Protein AF-A0A527ZJ53-F1 (afdb_monomer)

Mean predicted aligned error: 11.07 Å

Secondary structure (DSSP, 8-state):
-------STTTHHHHHTTS-----PPPPEEEEEEEEEEE-S-EEEEEES--HHHHHHHHHH-TT--EEEEETTTTEEEEES----EEEEEEEEEEEEEE------

Foldseek 3Di:
DDDDDPPPPVPVVVVVVVPPPPDDDDFAKAKDKDAQKDFDDQFPDKDFPADPVRLRVVLNVDPQFFKWKAQRVRRMIGTGSDGDDIGGHHRIMIMGMDTDPDDDD

Structure (mmCIF, N/CA/C/O backbone):
data_AF-A0A527ZJ53-F1
#
_entry.id   AF-A0A527ZJ53-F1
#
loop_
_atom_site.group_PDB
_atom_site.id
_atom_site.type_symbol
_atom_site.label_atom_id
_atom_site.label_alt_id
_atom_site.label_comp_id
_atom_site.label_asym_id
_atom_site.label_entity_id
_atom_site.label_seq_id
_atom_site.pdbx_PDB_ins_code
_atom_site.Cartn_x
_atom_site.Cartn_y
_atom_site.Cartn_z
_atom_site.occupancy
_atom_site.B_iso_or_equiv
_atom_site.auth_seq_id
_atom_site.auth_comp_id
_atom_site.auth_asym_id
_atom_site.auth_atom_id
_atom_site.pdbx_PDB_model_num
ATOM 1 N N . MET A 1 1 ? -59.119 -19.486 50.208 1.00 40.97 1 MET A N 1
ATOM 2 C CA . MET A 1 1 ? -57.864 -20.009 49.627 1.00 40.97 1 MET A CA 1
ATOM 3 C C . MET A 1 1 ? -57.164 -18.863 48.921 1.00 40.97 1 MET A C 1
ATOM 5 O O . MET A 1 1 ? -57.700 -18.326 47.964 1.00 40.97 1 MET A O 1
ATOM 9 N N . ALA A 1 2 ? -56.042 -18.409 49.476 1.00 44.25 2 ALA A N 1
ATOM 10 C CA . ALA A 1 2 ? -55.246 -17.323 48.926 1.00 44.25 2 ALA A CA 1
ATOM 11 C C . ALA A 1 2 ? -54.209 -17.909 47.962 1.00 44.25 2 ALA A C 1
ATOM 13 O O . ALA A 1 2 ? -53.342 -18.660 48.395 1.00 44.25 2 ALA A O 1
ATOM 14 N N . MET A 1 3 ? -54.271 -17.555 46.679 1.00 47.22 3 MET A N 1
ATOM 15 C CA . MET A 1 3 ? -53.121 -17.674 45.784 1.00 47.22 3 MET A CA 1
ATOM 16 C C . MET A 1 3 ? -52.613 -16.266 45.507 1.00 47.22 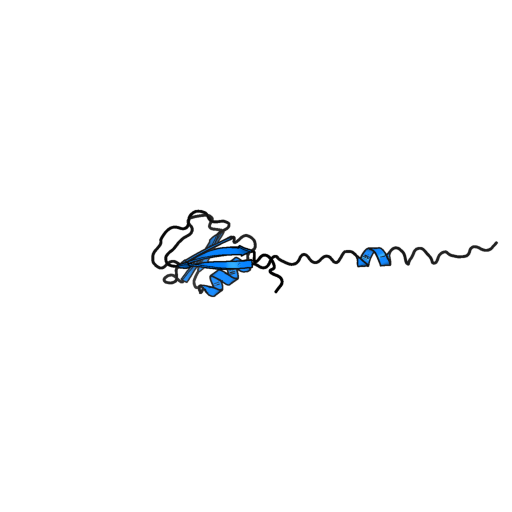3 MET A C 1
ATOM 18 O O . MET A 1 3 ? -53.141 -15.522 44.685 1.00 47.22 3 MET A O 1
ATOM 22 N N . ARG A 1 4 ? -51.608 -15.882 46.296 1.00 49.97 4 ARG A N 1
ATOM 23 C CA . ARG A 1 4 ? -50.733 -14.751 46.007 1.00 49.97 4 ARG A CA 1
ATOM 24 C C . ARG A 1 4 ? -49.739 -15.164 44.920 1.00 49.97 4 ARG A C 1
ATOM 26 O O . ARG A 1 4 ? -49.283 -16.300 44.897 1.00 49.97 4 ARG A O 1
ATOM 33 N N . ALA A 1 5 ? -49.344 -14.165 44.136 1.00 50.09 5 ALA A N 1
ATOM 34 C CA . ALA A 1 5 ? -48.090 -14.091 43.389 1.00 50.09 5 ALA A CA 1
ATOM 35 C C . ALA A 1 5 ? -47.960 -14.950 42.116 1.00 50.09 5 ALA A C 1
ATOM 37 O O . ALA A 1 5 ? -47.115 -15.827 42.021 1.00 50.09 5 ALA A O 1
ATOM 38 N N . ALA A 1 6 ? -48.683 -14.556 41.066 1.00 47.59 6 ALA A N 1
ATOM 39 C CA . ALA A 1 6 ? -48.233 -14.736 39.681 1.00 47.59 6 ALA A CA 1
ATOM 40 C C . ALA A 1 6 ? -47.822 -13.372 39.087 1.00 47.59 6 ALA A C 1
ATOM 42 O O . ALA A 1 6 ? -48.358 -12.913 38.085 1.00 47.59 6 ALA A O 1
ATOM 43 N N . ARG A 1 7 ? -46.915 -12.661 39.772 1.00 51.06 7 ARG A N 1
ATOM 44 C CA . ARG A 1 7 ? -46.283 -11.410 39.287 1.00 51.06 7 ARG A CA 1
ATOM 45 C C . ARG A 1 7 ? -44.752 -11.501 39.252 1.00 51.06 7 ARG A C 1
ATOM 47 O O . ARG A 1 7 ? -44.072 -10.492 39.133 1.00 51.06 7 ARG A O 1
ATOM 54 N N . SER A 1 8 ? -44.208 -12.705 39.383 1.00 48.34 8 SER A N 1
ATOM 55 C CA . SER A 1 8 ? -42.773 -12.953 39.563 1.00 48.34 8 SER A CA 1
ATOM 56 C C . SER A 1 8 ? -42.071 -13.479 38.306 1.00 48.34 8 SER A C 1
ATOM 58 O O . SER A 1 8 ? -40.846 -13.509 38.281 1.00 48.34 8 SER A O 1
ATOM 60 N N . LEU A 1 9 ? -42.801 -13.846 37.244 1.00 49.88 9 LEU A N 1
ATOM 61 C CA . LEU A 1 9 ? -42.189 -14.417 36.034 1.00 49.88 9 LEU A CA 1
ATOM 62 C C . LEU A 1 9 ? -41.682 -13.364 35.028 1.00 49.88 9 LEU A C 1
ATOM 64 O O . LEU A 1 9 ? -40.888 -13.686 34.153 1.00 49.88 9 LEU A O 1
ATOM 68 N N . SER A 1 10 ? -42.095 -12.099 35.159 1.00 55.78 10 SER A N 1
ATOM 69 C CA . SER A 1 10 ? -41.754 -11.034 34.198 1.00 55.78 10 SER A CA 1
ATOM 70 C C . SER A 1 10 ? -40.421 -10.326 34.475 1.00 55.78 10 SER A C 1
ATOM 72 O O . SER A 1 10 ? -39.912 -9.641 33.597 1.00 55.78 10 SER A O 1
ATOM 74 N N . ILE A 1 11 ? -39.836 -10.484 35.668 1.00 53.41 11 ILE A N 1
ATOM 75 C CA . ILE A 1 11 ? -38.611 -9.757 36.060 1.00 53.41 11 ILE A CA 1
ATOM 76 C C . ILE A 1 11 ? -37.342 -10.546 35.687 1.00 53.41 11 ILE A C 1
ATOM 78 O O . ILE A 1 11 ? -36.326 -9.951 35.341 1.00 53.41 11 ILE A O 1
ATOM 82 N N . LEU A 1 12 ? -37.402 -11.884 35.671 1.00 53.22 12 LEU A N 1
ATOM 83 C CA . LEU A 1 12 ? -36.234 -12.728 35.378 1.00 53.22 12 LEU A CA 1
ATOM 84 C C . LEU A 1 12 ? -35.815 -12.695 33.894 1.00 53.22 12 LEU A C 1
ATOM 86 O O . LEU A 1 12 ? -34.649 -12.903 33.578 1.00 53.22 12 LEU A O 1
ATOM 90 N N . PHE A 1 13 ? -36.751 -12.403 32.985 1.00 52.00 13 PHE A N 1
ATOM 91 C CA . PHE A 1 13 ? -36.490 -12.367 31.541 1.00 52.00 13 PHE A CA 1
ATOM 92 C C . PHE A 1 13 ? -35.861 -11.039 31.076 1.00 52.00 13 PHE A C 1
ATOM 94 O O . PHE A 1 13 ? -35.141 -11.006 30.083 1.00 52.00 13 PHE A O 1
ATOM 101 N N . LEU A 1 14 ? -36.076 -9.948 31.822 1.00 53.38 14 LEU A N 1
ATOM 102 C CA . LEU A 1 14 ? -35.504 -8.627 31.524 1.00 53.38 14 LEU A CA 1
ATOM 103 C C . LEU A 1 14 ? -34.038 -8.496 31.971 1.00 53.38 14 LEU A C 1
ATOM 105 O O . LEU A 1 14 ? -33.303 -7.684 31.418 1.00 53.38 14 LEU A O 1
ATOM 109 N N . LEU A 1 15 ? -33.591 -9.320 32.922 1.00 54.06 15 LEU A N 1
ATOM 110 C CA . LEU A 1 15 ? -32.195 -9.346 33.379 1.00 54.06 15 LEU A CA 1
ATOM 111 C C . LEU A 1 15 ? -31.268 -10.145 32.448 1.00 54.06 15 LEU A C 1
ATOM 113 O O . LEU A 1 15 ? -30.066 -9.905 32.441 1.00 54.06 15 LEU A O 1
ATOM 117 N N . PHE A 1 16 ? -31.808 -11.049 31.624 1.00 51.88 16 PHE A N 1
ATOM 118 C CA . PHE A 1 16 ? -31.013 -11.812 30.652 1.00 51.88 16 PHE A CA 1
ATOM 119 C C . PHE A 1 16 ? -30.656 -11.010 29.392 1.00 51.88 16 PHE A C 1
ATOM 121 O O . PHE A 1 16 ? -29.619 -11.257 28.784 1.00 51.88 16 PHE A O 1
ATOM 128 N N . PHE A 1 17 ? -31.468 -10.018 29.016 1.00 50.72 17 PHE A N 1
ATOM 129 C CA . PHE A 1 17 ? -31.221 -9.189 27.829 1.00 50.72 17 PHE A CA 1
ATOM 130 C C . PHE A 1 17 ? -30.174 -8.084 28.042 1.00 50.72 17 PHE A C 1
ATOM 132 O O . PHE A 1 17 ? -29.717 -7.479 27.076 1.00 50.72 17 PHE A O 1
ATOM 139 N N . ALA A 1 18 ? -29.765 -7.826 29.288 1.00 53.47 18 ALA A N 1
ATOM 140 C CA . ALA A 1 18 ? -28.786 -6.790 29.614 1.00 53.47 18 ALA A CA 1
ATOM 141 C C . ALA A 1 18 ? -27.318 -7.249 29.485 1.00 53.47 18 ALA A C 1
ATOM 143 O O . ALA A 1 18 ? -26.421 -6.418 29.605 1.00 53.47 18 ALA A O 1
ATOM 144 N N . TRP A 1 19 ? -27.047 -8.540 29.238 1.00 54.78 19 TRP A N 1
ATOM 145 C CA . TRP A 1 19 ? -25.673 -9.071 29.234 1.00 54.78 19 TRP A CA 1
ATOM 146 C C . TRP A 1 19 ? -25.085 -9.351 27.837 1.00 54.78 19 TRP A C 1
ATOM 148 O O . TRP A 1 19 ? -23.898 -9.624 27.705 1.00 54.78 19 TRP A O 1
ATOM 158 N N . SER A 1 20 ? -25.856 -9.247 26.754 1.00 55.81 20 SER A N 1
ATOM 159 C CA . SER A 1 20 ? -25.348 -9.603 25.414 1.00 55.81 20 SER A CA 1
ATOM 160 C C . SER A 1 20 ? -24.537 -8.499 24.716 1.00 55.81 20 SER A C 1
ATOM 162 O O . SER A 1 20 ? -24.110 -8.677 23.579 1.00 55.81 20 SER A O 1
ATOM 164 N N . GLY A 1 21 ? -24.307 -7.357 25.366 1.00 59.81 21 GLY A N 1
ATOM 165 C CA . GLY A 1 21 ? -23.623 -6.200 24.783 1.00 59.81 21 GLY A CA 1
ATOM 166 C C . GLY A 1 21 ? -22.095 -6.244 24.867 1.00 59.81 21 GLY A C 1
ATOM 167 O O . GLY A 1 21 ? -21.504 -5.271 25.321 1.00 59.81 21 GLY A O 1
ATOM 168 N N . VAL A 1 22 ? -21.436 -7.330 24.450 1.00 58.81 22 VAL A N 1
ATOM 169 C CA . VAL A 1 22 ? -19.979 -7.300 24.210 1.00 58.81 22 VAL A CA 1
ATOM 170 C C . VAL A 1 22 ? -19.753 -6.897 22.755 1.00 58.81 22 VAL A C 1
ATOM 172 O O . VAL A 1 22 ? -19.727 -7.734 21.854 1.00 58.81 22 VAL A O 1
ATOM 175 N N . GLY A 1 23 ? -19.624 -5.593 22.510 1.00 60.78 23 GLY A N 1
ATOM 176 C CA . GLY A 1 23 ? -19.080 -5.098 21.249 1.00 60.78 23 GLY A CA 1
ATOM 177 C C . GLY A 1 23 ? -17.608 -5.497 21.157 1.00 60.78 23 GLY A C 1
ATOM 178 O O . GLY A 1 23 ? -16.804 -5.060 21.975 1.00 60.78 23 GLY A O 1
ATOM 179 N N . GLN A 1 24 ? -17.253 -6.345 20.190 1.00 57.34 24 GLN A N 1
ATOM 180 C CA . GLN A 1 24 ? -15.852 -6.625 19.874 1.00 57.34 24 GLN A CA 1
ATOM 181 C C . GLN A 1 24 ? -15.219 -5.333 19.351 1.00 57.34 24 GLN A C 1
ATOM 183 O O . GLN A 1 24 ? -15.588 -4.846 18.282 1.00 57.34 24 GLN A O 1
ATOM 188 N N . ALA A 1 25 ? -14.300 -4.753 20.124 1.00 63.19 25 ALA A N 1
ATOM 189 C CA . ALA A 1 25 ? -13.472 -3.658 19.649 1.00 63.19 25 ALA A CA 1
ATOM 190 C C . ALA A 1 25 ? -12.644 -4.174 18.465 1.00 63.19 25 ALA A C 1
ATOM 192 O O . ALA A 1 25 ? -11.927 -5.166 18.596 1.00 63.19 25 ALA A O 1
ATOM 193 N N . ALA A 1 26 ? -12.780 -3.536 17.301 1.00 65.69 26 ALA A N 1
ATOM 194 C CA . ALA A 1 26 ? -11.912 -3.825 16.170 1.00 65.69 26 ALA A CA 1
ATOM 195 C C . ALA A 1 26 ? -10.467 -3.534 16.594 1.00 65.69 26 ALA A C 1
ATOM 197 O O . ALA A 1 2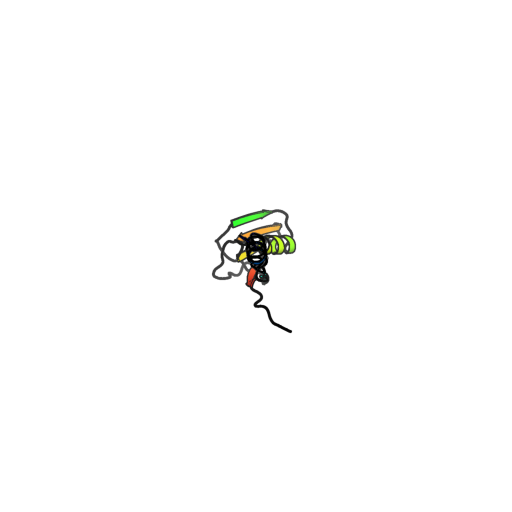6 ? -10.173 -2.436 17.069 1.00 65.69 26 ALA A O 1
ATOM 198 N N . GLU A 1 27 ? -9.589 -4.526 16.455 1.00 70.81 27 GLU A N 1
ATOM 199 C CA . GLU A 1 27 ? -8.161 -4.383 16.727 1.00 70.81 27 GLU A CA 1
ATOM 200 C C . GLU A 1 27 ? -7.628 -3.180 15.935 1.00 70.81 27 GLU A C 1
ATOM 202 O O . GLU A 1 27 ? -7.876 -3.057 14.730 1.00 70.81 27 GLU A O 1
ATOM 207 N N . ALA A 1 28 ? -6.961 -2.244 16.613 1.00 86.75 28 ALA A N 1
ATOM 208 C CA . ALA A 1 28 ? -6.458 -1.047 15.958 1.00 86.75 28 ALA A CA 1
ATOM 209 C C . ALA A 1 28 ? -5.388 -1.465 14.940 1.00 86.75 28 ALA A C 1
ATOM 211 O O . ALA A 1 28 ? -4.397 -2.090 15.291 1.00 86.75 28 ALA A O 1
ATOM 212 N N . ARG A 1 29 ? -5.584 -1.156 13.657 1.00 92.69 29 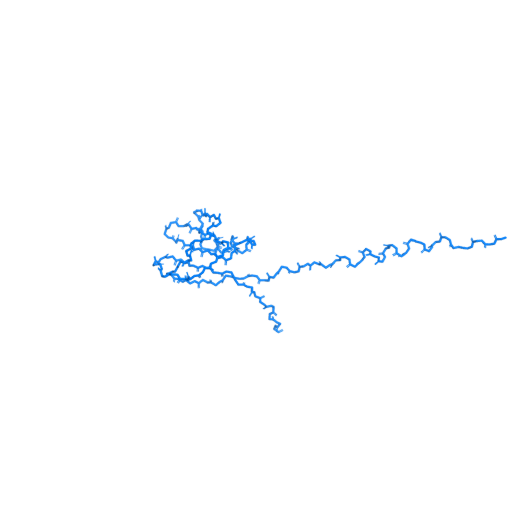ARG A N 1
ATOM 213 C CA . ARG A 1 29 ? -4.664 -1.529 12.569 1.00 92.69 29 ARG A CA 1
ATOM 214 C C . ARG A 1 29 ? -3.942 -0.292 12.056 1.00 92.69 29 ARG A C 1
ATOM 216 O O . ARG A 1 29 ? -4.555 0.762 11.900 1.00 92.69 29 ARG A O 1
ATOM 223 N N . ARG A 1 30 ? -2.655 -0.420 11.722 1.00 95.94 30 ARG A N 1
ATOM 224 C CA . ARG A 1 30 ? -1.878 0.645 11.064 1.00 95.94 30 ARG A CA 1
ATOM 225 C C . ARG A 1 30 ? -1.008 0.115 9.933 1.00 95.94 30 ARG A C 1
ATOM 227 O O . ARG A 1 30 ? -0.639 -1.055 9.909 1.00 95.94 30 ARG A O 1
ATOM 234 N N . VAL A 1 31 ? -0.638 1.003 9.011 1.00 98.00 31 VAL A N 1
ATOM 235 C CA . VAL A 1 31 ? 0.279 0.691 7.907 1.00 98.00 31 VAL A CA 1
ATOM 236 C C . VAL A 1 31 ? 1.710 1.078 8.274 1.00 98.00 31 VAL A C 1
ATOM 238 O O . VAL A 1 31 ? 1.956 2.183 8.754 1.00 98.00 31 VAL A O 1
ATOM 241 N N . VAL A 1 32 ? 2.660 0.196 7.969 1.00 97.94 32 VAL A N 1
ATOM 242 C CA . VAL A 1 32 ? 4.094 0.508 7.908 1.00 97.94 32 VAL A CA 1
ATOM 243 C C . VAL A 1 32 ? 4.535 0.447 6.454 1.00 97.94 32 VAL A C 1
ATOM 245 O O . VAL A 1 32 ? 4.367 -0.589 5.811 1.00 97.94 32 VAL A O 1
ATOM 248 N N . THR A 1 33 ? 5.085 1.546 5.936 1.00 98.38 33 THR A N 1
ATOM 249 C CA . THR A 1 33 ? 5.553 1.633 4.548 1.00 98.38 33 THR A CA 1
ATOM 250 C C . THR A 1 33 ? 7.052 1.391 4.418 1.00 98.38 33 THR A C 1
ATOM 252 O O . THR A 1 33 ? 7.827 1.623 5.343 1.00 98.38 33 THR A O 1
ATOM 255 N N . SER A 1 34 ? 7.469 0.929 3.245 1.00 98.50 34 SER A N 1
ATOM 256 C CA . SER A 1 34 ? 8.866 0.804 2.842 1.00 98.50 34 SER A CA 1
ATOM 257 C C . SER A 1 34 ? 9.012 1.307 1.412 1.00 98.50 34 SER A C 1
ATOM 259 O O . SER A 1 34 ? 8.359 0.806 0.493 1.00 98.50 34 SER A O 1
ATOM 261 N N . ASP A 1 35 ? 9.858 2.316 1.237 1.00 98.44 35 ASP A N 1
ATOM 262 C CA . ASP A 1 35 ? 10.093 2.926 -0.066 1.00 98.44 35 ASP A CA 1
ATOM 263 C C . ASP A 1 35 ? 10.961 2.035 -0.953 1.00 98.44 35 ASP A C 1
ATOM 265 O O . ASP A 1 35 ? 11.739 1.201 -0.483 1.00 98.44 35 ASP A O 1
ATOM 269 N N . ASN A 1 36 ? 10.846 2.250 -2.262 1.00 98.44 36 ASN A N 1
ATOM 270 C CA . ASN A 1 36 ? 11.584 1.528 -3.294 1.00 98.44 36 ASN A CA 1
ATOM 271 C C . ASN A 1 36 ? 11.488 0.008 -3.138 1.00 98.44 36 ASN A C 1
ATOM 273 O O . ASN A 1 36 ? 12.476 -0.704 -3.331 1.00 98.44 36 ASN A O 1
ATOM 277 N N . SER A 1 37 ? 10.307 -0.474 -2.762 1.00 98.38 37 SER A N 1
ATOM 278 C CA . SER A 1 37 ? 10.080 -1.870 -2.418 1.00 98.38 37 SER A CA 1
ATOM 279 C C . SER A 1 37 ? 8.711 -2.357 -2.886 1.00 98.38 37 SER A C 1
ATOM 281 O O . SER A 1 37 ? 7.780 -1.568 -3.043 1.00 98.38 37 SER A O 1
ATOM 283 N N . ASP A 1 38 ? 8.604 -3.668 -3.083 1.00 98.12 38 ASP A N 1
ATOM 284 C CA . ASP A 1 38 ? 7.412 -4.389 -3.525 1.00 98.12 38 ASP A CA 1
ATOM 285 C C . ASP A 1 38 ? 7.225 -5.672 -2.703 1.00 98.12 38 ASP A C 1
ATOM 287 O O . ASP A 1 38 ? 8.195 -6.348 -2.341 1.00 98.12 38 ASP A O 1
ATOM 291 N N . TYR A 1 39 ? 5.971 -6.019 -2.426 1.00 98.19 39 TYR A N 1
ATOM 292 C CA . TYR A 1 39 ? 5.600 -7.353 -1.968 1.00 98.19 39 TYR A CA 1
ATOM 293 C C . TYR A 1 39 ? 5.073 -8.132 -3.168 1.00 98.19 39 TYR A C 1
ATOM 295 O O . TYR A 1 39 ? 4.046 -7.775 -3.715 1.00 98.19 39 TYR A O 1
ATOM 303 N N . PHE A 1 40 ? 5.729 -9.210 -3.588 1.00 95.06 40 PHE A N 1
ATOM 304 C CA . PHE A 1 40 ? 5.285 -9.928 -4.786 1.00 95.06 40 PHE A CA 1
ATOM 305 C C . PHE A 1 40 ? 4.138 -10.913 -4.491 1.00 95.06 40 PHE A C 1
ATOM 307 O O . PHE A 1 40 ? 4.226 -11.695 -3.541 1.00 95.06 40 PHE A O 1
ATOM 314 N N . GLY A 1 41 ? 3.119 -10.939 -5.358 1.00 96.62 41 GLY A N 1
ATOM 315 C CA . GLY A 1 41 ? 1.993 -11.878 -5.305 1.00 96.62 41 GLY A CA 1
ATOM 316 C C . GLY A 1 41 ? 0.904 -11.510 -4.292 1.00 96.62 41 GLY A C 1
ATOM 317 O O . GLY A 1 41 ? 0.852 -10.386 -3.795 1.00 96.62 41 GLY A O 1
ATOM 318 N N . PHE A 1 42 ? 0.032 -12.483 -3.997 1.00 98.12 42 PHE A N 1
ATOM 319 C CA . PHE A 1 42 ? -1.107 -12.358 -3.072 1.00 98.12 42 PHE A CA 1
ATOM 320 C C . PHE A 1 42 ? -2.106 -11.249 -3.430 1.00 98.12 42 PHE A C 1
ATOM 322 O O . PHE A 1 42 ? -2.814 -10.758 -2.557 1.00 98.12 42 PHE A O 1
ATOM 329 N N . ASP A 1 43 ? -2.170 -10.836 -4.696 1.00 97.62 43 ASP A N 1
ATOM 330 C CA . ASP A 1 43 ? -3.040 -9.747 -5.135 1.00 97.62 43 ASP A CA 1
ATOM 331 C C . ASP A 1 43 ? -4.524 -10.085 -4.939 1.00 97.62 43 ASP A C 1
ATOM 333 O O . ASP A 1 43 ? -5.040 -11.054 -5.493 1.00 97.62 43 ASP A O 1
ATOM 337 N N . LEU A 1 44 ? -5.218 -9.246 -4.171 1.00 98.06 44 LEU A N 1
ATOM 338 C CA . LEU A 1 44 ? -6.676 -9.253 -4.045 1.00 98.06 44 LEU A CA 1
ATOM 339 C C . LEU A 1 44 ? -7.316 -8.576 -5.255 1.00 98.06 44 LEU A C 1
ATOM 341 O O . LEU A 1 44 ? -8.244 -9.100 -5.865 1.00 98.06 44 LEU A O 1
ATOM 345 N N . ARG A 1 45 ? -6.840 -7.364 -5.552 1.00 98.31 45 ARG A N 1
ATOM 346 C CA . ARG A 1 45 ? -7.27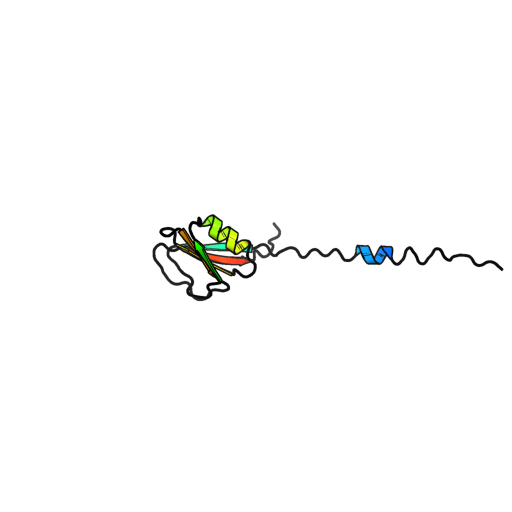9 -6.513 -6.661 1.00 98.31 45 ARG A CA 1
ATOM 347 C C . ARG A 1 45 ? -6.299 -5.361 -6.860 1.00 98.31 45 ARG A C 1
ATOM 349 O O . ARG A 1 45 ? -5.432 -5.104 -6.022 1.00 98.31 45 ARG A O 1
ATOM 356 N N . SER A 1 46 ? -6.463 -4.651 -7.970 1.00 98.38 46 SER A N 1
ATOM 357 C CA . SER A 1 46 ? -5.695 -3.449 -8.281 1.00 98.38 46 SER A CA 1
AT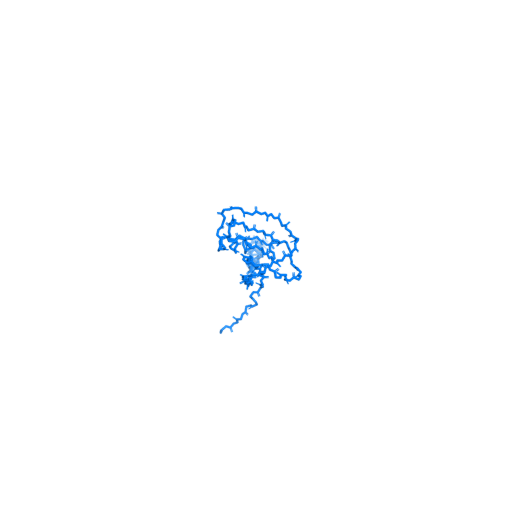OM 358 C C . SER A 1 46 ? -6.618 -2.253 -8.452 1.00 98.38 46 SER A C 1
ATOM 360 O O . SER A 1 46 ? -7.438 -2.232 -9.369 1.00 98.38 46 SER A O 1
ATOM 362 N N . ASP A 1 47 ? -6.435 -1.245 -7.610 1.00 98.44 47 ASP A N 1
ATOM 363 C CA . ASP A 1 47 ? -7.171 0.011 -7.693 1.00 98.44 47 ASP A CA 1
ATOM 364 C C . ASP A 1 47 ? -6.329 1.034 -8.462 1.00 98.44 47 ASP A C 1
ATOM 366 O O . ASP A 1 47 ? -5.135 1.204 -8.208 1.00 98.44 47 ASP A O 1
ATOM 370 N N . GLN A 1 48 ? -6.937 1.708 -9.435 1.00 98.56 48 GLN A N 1
ATOM 371 C CA . GLN A 1 48 ? -6.248 2.642 -10.328 1.00 98.56 48 GLN A CA 1
ATOM 372 C C . GLN A 1 48 ? -6.656 4.086 -10.045 1.00 98.56 48 GLN A C 1
ATOM 374 O O . GLN A 1 48 ? -7.758 4.350 -9.574 1.00 98.56 48 GLN A O 1
ATOM 379 N N . ASN A 1 49 ? -5.785 5.029 -10.410 1.00 98.44 49 ASN A N 1
ATOM 380 C CA . ASN A 1 49 ? -5.979 6.470 -10.224 1.00 98.44 49 ASN A CA 1
ATOM 381 C C . ASN A 1 49 ? -6.188 6.889 -8.760 1.00 98.44 49 ASN A C 1
ATOM 383 O O . ASN A 1 49 ? -6.831 7.903 -8.493 1.00 98.44 49 ASN A O 1
ATOM 387 N N . VAL A 1 50 ? -5.608 6.140 -7.823 1.00 98.62 50 VAL A N 1
ATOM 388 C CA . VAL A 1 50 ? -5.665 6.432 -6.385 1.00 98.62 50 VAL A CA 1
ATOM 389 C C . VAL A 1 50 ? -4.354 7.036 -5.895 1.00 98.62 50 VAL A C 1
ATOM 391 O O . VAL A 1 50 ? -3.292 6.799 -6.470 1.00 98.62 50 VAL A O 1
ATOM 394 N N . SER A 1 51 ? -4.413 7.829 -4.829 1.00 98.75 51 SER A N 1
ATOM 395 C CA . SER A 1 51 ? -3.227 8.285 -4.103 1.00 98.75 51 SER A CA 1
ATOM 396 C C . SER A 1 51 ? -2.673 7.188 -3.185 1.00 98.75 51 SER A C 1
ATOM 398 O O . SER A 1 51 ? -3.348 6.201 -2.88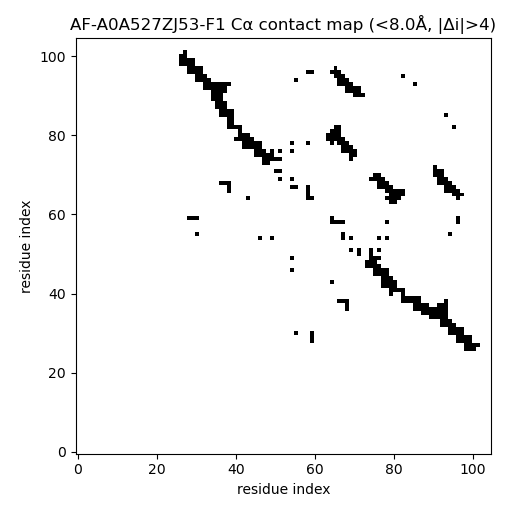2 1.00 98.75 51 SER A O 1
ATOM 400 N N . LEU A 1 52 ? -1.449 7.380 -2.680 1.00 98.69 52 LEU A N 1
ATOM 401 C CA . LEU A 1 52 ? -0.876 6.481 -1.674 1.00 98.69 52 LEU A CA 1
ATOM 402 C C . LEU A 1 52 ? -1.743 6.428 -0.405 1.00 98.69 52 LEU A C 1
ATOM 404 O O . LEU A 1 52 ? -1.944 5.354 0.153 1.00 98.69 52 LEU A O 1
ATOM 408 N N . ASP A 1 53 ? -2.286 7.558 0.045 1.00 98.69 53 ASP A N 1
ATOM 409 C CA . ASP A 1 53 ? -3.109 7.586 1.259 1.00 98.69 53 ASP A CA 1
ATOM 410 C C . ASP A 1 53 ? -4.478 6.934 1.048 1.00 98.69 53 ASP A C 1
ATOM 412 O O . ASP A 1 53 ? -4.962 6.238 1.938 1.00 98.69 53 ASP A O 1
ATOM 416 N N . GLN A 1 54 ? -5.056 7.045 -0.151 1.00 98.75 54 GLN A N 1
ATOM 417 C CA . GLN A 1 54 ? -6.240 6.266 -0.526 1.00 98.75 54 GLN A CA 1
ATOM 418 C C . GLN A 1 54 ? -5.934 4.763 -0.567 1.00 98.75 54 GLN A C 1
ATOM 420 O O . GLN A 1 54 ? -6.735 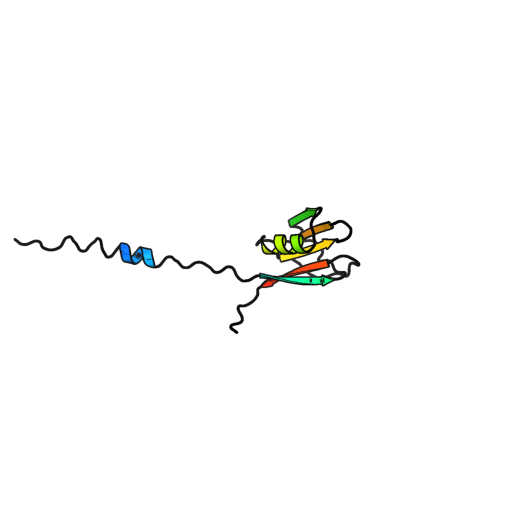3.969 -0.081 1.00 98.75 54 GLN A O 1
ATOM 425 N N . CYS A 1 55 ? -4.763 4.363 -1.073 1.00 98.75 55 CYS A N 1
ATOM 426 C CA . CYS A 1 55 ? -4.313 2.968 -1.060 1.00 98.75 55 CYS A CA 1
ATOM 427 C C . CYS A 1 55 ? -4.181 2.425 0.377 1.00 98.75 55 CYS A C 1
ATOM 429 O O . CYS A 1 55 ? -4.722 1.364 0.696 1.00 98.75 55 CYS A O 1
ATOM 431 N N . LYS A 1 56 ? -3.550 3.193 1.280 1.00 98.75 56 LYS A N 1
ATOM 432 C CA . LYS A 1 56 ? -3.453 2.865 2.715 1.00 98.75 56 LYS A CA 1
ATOM 433 C C . LYS A 1 56 ? -4.832 2.731 3.358 1.00 98.75 56 LYS A C 1
ATOM 435 O O . LYS A 1 56 ? -5.096 1.726 4.012 1.00 98.75 56 LYS A O 1
ATOM 440 N N . ALA A 1 57 ? -5.698 3.727 3.168 1.00 98.44 57 ALA A N 1
ATOM 441 C CA . ALA A 1 57 ? -7.040 3.747 3.741 1.00 98.44 57 ALA A CA 1
ATOM 442 C C . ALA A 1 57 ? -7.883 2.566 3.244 1.00 98.44 57 ALA A C 1
ATOM 444 O O . ALA A 1 57 ? -8.558 1.920 4.039 1.00 98.44 57 ALA A O 1
ATOM 445 N N .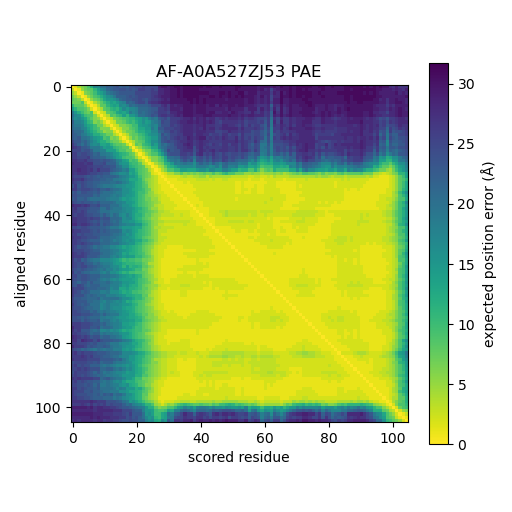 THR A 1 58 ? -7.781 2.232 1.955 1.00 98.38 58 THR A N 1
ATOM 446 C CA . THR A 1 58 ? -8.493 1.088 1.374 1.00 98.38 58 THR A CA 1
ATOM 447 C C . THR A 1 58 ? -8.001 -0.226 1.973 1.00 98.38 58 THR A C 1
ATOM 449 O O . THR A 1 58 ? -8.818 -1.058 2.353 1.00 98.38 58 THR A O 1
ATOM 452 N N . CYS A 1 59 ? -6.687 -0.404 2.143 1.00 98.44 59 CYS A N 1
ATOM 453 C CA . CYS A 1 59 ? -6.155 -1.609 2.782 1.00 98.44 59 CYS A CA 1
ATOM 454 C C . CYS A 1 59 ? -6.536 -1.711 4.271 1.00 98.44 59 CYS A C 1
ATOM 456 O O . CYS A 1 59 ? -6.858 -2.789 4.759 1.00 98.44 59 CYS A O 1
ATOM 458 N N . LEU A 1 60 ? -6.555 -0.596 5.008 1.00 97.75 60 LEU A N 1
ATOM 459 C CA . LEU A 1 60 ? -7.011 -0.586 6.404 1.00 97.75 60 LEU A CA 1
ATOM 460 C C . LEU A 1 60 ? -8.517 -0.858 6.532 1.00 97.75 60 LEU A C 1
ATOM 462 O O . LEU A 1 60 ? -8.935 -1.510 7.487 1.00 97.75 60 LEU A O 1
ATOM 466 N N . GLY A 1 61 ? -9.317 -0.391 5.571 1.00 96.38 61 GLY A N 1
ATOM 467 C CA . GLY A 1 61 ? -10.760 -0.630 5.510 1.00 96.38 61 GLY A CA 1
ATOM 468 C C . GLY A 1 61 ? -11.152 -2.033 5.037 1.00 96.38 61 GLY A C 1
ATOM 469 O O . GLY A 1 61 ? -12.299 -2.426 5.220 1.00 96.38 61 GLY A O 1
ATOM 470 N N . ASP A 1 62 ? -10.221 -2.795 4.457 1.00 97.19 62 ASP A N 1
ATOM 471 C CA . ASP A 1 62 ? -10.440 -4.162 3.979 1.00 97.19 62 ASP A CA 1
ATOM 472 C C . ASP A 1 62 ? -9.794 -5.169 4.959 1.00 97.19 62 ASP A C 1
ATOM 474 O O . ASP A 1 62 ? -8.562 -5.234 5.067 1.00 97.19 62 ASP A O 1
ATOM 478 N N . PRO A 1 63 ? -10.580 -5.956 5.721 1.00 95.31 63 PRO A N 1
ATOM 479 C CA . PRO A 1 63 ? -10.041 -6.942 6.660 1.00 95.31 63 PRO A CA 1
ATOM 480 C C . PRO A 1 63 ? -9.197 -8.033 5.993 1.00 95.31 63 PRO A C 1
ATOM 482 O O . PRO A 1 63 ? -8.320 -8.601 6.643 1.00 95.31 63 PRO A O 1
ATOM 485 N N . ALA A 1 64 ? -9.430 -8.317 4.706 1.00 97.31 64 ALA A N 1
ATOM 486 C CA . ALA A 1 64 ? -8.625 -9.275 3.960 1.00 97.31 64 ALA A CA 1
ATOM 487 C C . ALA A 1 64 ? -7.270 -8.687 3.546 1.00 97.31 64 ALA A C 1
ATOM 489 O O . ALA A 1 64 ? -6.339 -9.443 3.289 1.00 97.31 64 ALA A O 1
ATOM 490 N N . CYS A 1 65 ? -7.125 -7.359 3.487 1.00 98.31 65 CYS A N 1
ATOM 491 C CA . CYS A 1 65 ? -5.884 -6.731 3.057 1.00 98.31 65 CYS A CA 1
ATOM 492 C C . CYS A 1 65 ? -4.829 -6.752 4.166 1.00 98.31 65 CYS A C 1
ATOM 494 O O . CYS A 1 65 ? -4.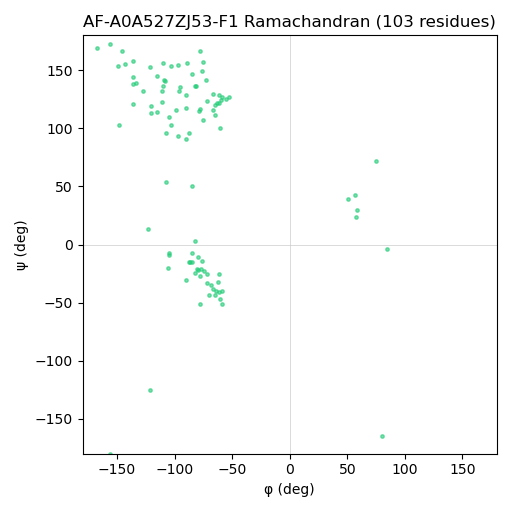974 -6.133 5.219 1.00 98.31 65 CYS A O 1
ATOM 496 N N . ARG A 1 66 ? -3.723 -7.448 3.925 1.00 98.38 66 ARG A N 1
ATOM 497 C CA . ARG A 1 66 ? -2.585 -7.536 4.851 1.00 98.38 66 ARG A CA 1
ATOM 498 C C . ARG A 1 66 ? -1.394 -6.712 4.380 1.00 98.38 66 ARG A C 1
ATOM 500 O O . ARG A 1 66 ? -0.552 -6.343 5.197 1.00 98.38 66 ARG A O 1
ATOM 507 N N . ALA A 1 67 ? -1.338 -6.383 3.094 1.00 98.69 67 ALA A N 1
ATOM 508 C CA . ALA A 1 67 ? -0.320 -5.524 2.509 1.00 98.69 67 ALA A CA 1
ATOM 509 C C . ALA A 1 67 ? -0.803 -4.868 1.215 1.00 98.69 67 ALA A C 1
ATOM 511 O O . ALA A 1 67 ? -1.845 -5.209 0.664 1.00 98.69 67 ALA A O 1
ATOM 512 N N . PHE A 1 68 ? -0.007 -3.945 0.695 1.00 98.81 68 PHE A N 1
ATOM 513 C CA . PHE A 1 68 ? -0.152 -3.429 -0.653 1.00 98.81 68 PHE A CA 1
ATOM 514 C C . PHE A 1 68 ? 1.211 -3.112 -1.261 1.00 98.81 68 PHE A C 1
ATOM 516 O O . PHE A 1 68 ? 2.229 -3.000 -0.573 1.00 98.81 68 PHE A O 1
ATOM 523 N N . THR A 1 69 ? 1.230 -2.907 -2.571 1.00 98.81 69 THR A N 1
ATOM 524 C CA . THR A 1 69 ? 2.301 -2.154 -3.228 1.00 98.81 69 THR A CA 1
ATOM 525 C C . THR A 1 69 ? 1.683 -1.060 -4.078 1.00 98.81 69 THR A C 1
ATOM 527 O O . THR A 1 69 ? 0.717 -1.289 -4.796 1.00 98.81 69 THR A O 1
ATOM 530 N N . TYR A 1 70 ? 2.201 0.155 -3.947 1.00 98.88 70 TYR A N 1
ATOM 531 C CA . TYR A 1 70 ? 1.723 1.335 -4.644 1.00 98.88 70 TYR A CA 1
ATOM 532 C C . TYR A 1 70 ? 2.758 1.785 -5.671 1.00 98.88 70 TYR A C 1
ATOM 534 O O . TYR A 1 70 ? 3.940 1.922 -5.358 1.00 98.88 70 TYR A O 1
ATOM 542 N N . ASN A 1 71 ? 2.306 2.042 -6.894 1.00 98.62 71 ASN A N 1
ATOM 543 C CA . ASN A 1 71 ? 3.099 2.643 -7.956 1.00 98.62 71 ASN A CA 1
ATOM 544 C C . ASN A 1 71 ? 2.694 4.121 -8.104 1.00 98.62 71 ASN A C 1
ATOM 546 O O . ASN A 1 71 ? 1.671 4.402 -8.732 1.00 98.62 71 ASN A O 1
ATOM 550 N N . PRO A 1 72 ? 3.489 5.082 -7.598 1.00 98.12 72 PRO A N 1
ATOM 551 C CA . PRO A 1 72 ? 3.194 6.511 -7.683 1.00 98.12 72 PRO A CA 1
ATOM 552 C C . PRO A 1 72 ? 3.132 7.043 -9.112 1.00 98.12 72 PRO A C 1
ATOM 554 O O . PRO A 1 72 ? 2.355 7.954 -9.389 1.00 98.12 72 PRO A O 1
ATOM 557 N N . LYS A 1 73 ? 3.931 6.479 -10.029 1.00 97.94 73 LYS A N 1
ATOM 558 C CA . LYS A 1 73 ? 3.982 6.924 -11.427 1.00 97.94 73 LYS A CA 1
ATOM 559 C C . LYS A 1 73 ? 2.696 6.563 -12.169 1.00 97.94 73 LYS A C 1
ATOM 561 O O . LYS A 1 73 ? 2.180 7.384 -12.918 1.00 97.94 73 LYS A O 1
ATOM 566 N N . ALA A 1 74 ? 2.193 5.347 -11.958 1.00 98.19 74 ALA A N 1
ATOM 567 C CA . ALA A 1 74 ? 0.953 4.865 -12.568 1.00 98.19 74 ALA A CA 1
ATOM 568 C C . ALA A 1 74 ? -0.302 5.216 -11.751 1.00 98.19 74 ALA A C 1
ATOM 570 O O . ALA A 1 74 ? -1.409 5.119 -12.270 1.00 98.19 74 ALA A O 1
ATOM 571 N N . LYS A 1 75 ? -0.136 5.616 -10.482 1.00 98.50 75 LYS A N 1
ATOM 572 C CA . LYS A 1 75 ? -1.214 5.780 -9.493 1.00 98.50 75 LYS A CA 1
ATOM 573 C C . LYS A 1 75 ? -2.024 4.495 -9.302 1.00 98.50 75 LYS A C 1
ATOM 575 O O . LYS A 1 75 ? -3.253 4.516 -9.292 1.00 98.50 75 LYS A O 1
ATOM 580 N N . TRP A 1 76 ? -1.329 3.362 -9.224 1.00 98.62 76 TRP A N 1
ATOM 581 C CA . TRP A 1 76 ? -1.936 2.040 -9.043 1.00 98.62 76 TRP A CA 1
ATOM 582 C C . TRP A 1 76 ? -1.623 1.499 -7.652 1.00 98.62 76 TRP A C 1
ATOM 584 O O . TRP A 1 76 ? -0.482 1.572 -7.199 1.00 98.62 76 TRP A O 1
ATOM 594 N N . CYS A 1 77 ? -2.631 0.936 -7.000 1.00 98.75 77 CYS A N 1
ATOM 595 C CA . CYS A 1 77 ? -2.557 0.288 -5.702 1.00 98.75 77 CYS A CA 1
ATOM 596 C C . CYS A 1 77 ? -2.870 -1.197 -5.866 1.00 98.75 77 CYS A C 1
ATOM 598 O O . CYS A 1 77 ? -3.991 -1.567 -6.199 1.00 98.75 77 CYS A O 1
ATOM 600 N N . PHE A 1 78 ? -1.885 -2.049 -5.625 1.00 98.69 78 PHE A N 1
ATOM 601 C CA . PHE A 1 78 ? -2.039 -3.496 -5.671 1.00 98.69 78 PHE A CA 1
ATOM 602 C C . PHE A 1 78 ? -2.274 -4.010 -4.250 1.00 98.69 78 PHE A C 1
ATOM 604 O O . PHE A 1 78 ? -1.304 -4.222 -3.516 1.00 98.69 78 PHE A O 1
ATOM 611 N N . LEU A 1 79 ? -3.542 -4.156 -3.856 1.00 98.81 79 LEU A N 1
ATOM 612 C CA . LEU A 1 79 ? -3.951 -4.657 -2.539 1.00 98.81 79 LEU A CA 1
ATOM 613 C C . LEU A 1 79 ? -3.700 -6.156 -2.444 1.00 98.81 79 LEU A C 1
ATOM 615 O O . LEU A 1 79 ? -3.930 -6.875 -3.416 1.00 98.81 79 LEU A O 1
ATOM 619 N N . LYS A 1 80 ? -3.261 -6.634 -1.280 1.00 98.75 80 LYS A N 1
ATOM 620 C CA . LYS A 1 80 ? -2.799 -8.012 -1.112 1.00 98.75 80 LYS A CA 1
ATOM 621 C C . LYS A 1 80 ? -3.368 -8.680 0.122 1.00 98.75 80 LYS A C 1
ATOM 623 O O . LYS A 1 80 ? -3.433 -8.072 1.190 1.00 98.75 80 LYS A O 1
ATOM 628 N N . SER A 1 81 ? -3.739 -9.947 -0.033 1.00 98.56 81 SER A N 1
ATOM 629 C CA . SER A 1 81 ? -4.324 -10.778 1.019 1.00 98.56 81 SER A CA 1
ATOM 630 C C . SER A 1 81 ? -3.298 -11.230 2.047 1.00 98.56 81 SER A C 1
ATOM 632 O O . SER A 1 81 ? -3.651 -11.583 3.164 1.00 98.56 81 SER A O 1
ATOM 634 N N . ASP A 1 82 ? -2.029 -11.251 1.655 1.00 98.31 82 ASP A N 1
ATOM 635 C CA . ASP A 1 82 ? -0.892 -11.589 2.496 1.00 98.31 82 ASP A CA 1
ATOM 636 C C . ASP A 1 82 ? 0.379 -10.957 1.912 1.00 98.31 82 ASP A C 1
ATOM 638 O O . ASP A 1 82 ? 0.337 -10.271 0.887 1.00 98.31 82 ASP A O 1
ATOM 642 N N . TYR A 1 83 ? 1.519 -11.164 2.555 1.00 97.88 83 TYR A N 1
ATOM 643 C CA . TYR A 1 83 ? 2.817 -10.767 2.032 1.00 97.88 83 TYR A CA 1
ATOM 644 C C . TYR A 1 83 ? 3.915 -11.715 2.504 1.00 97.88 83 TYR A C 1
ATOM 646 O O . TYR A 1 83 ? 3.842 -12.311 3.572 1.00 97.88 83 TYR A O 1
ATOM 654 N N . ASN A 1 84 ? 4.979 -11.816 1.710 1.00 95.94 84 ASN A N 1
ATOM 655 C CA . ASN A 1 84 ? 6.173 -12.564 2.085 1.00 95.94 84 ASN A CA 1
ATOM 656 C C . ASN A 1 84 ? 7.400 -11.638 2.070 1.00 95.94 84 ASN A C 1
ATOM 658 O O . ASN A 1 84 ? 7.406 -10.585 2.710 1.00 95.94 84 ASN A O 1
ATOM 662 N N . THR A 1 85 ? 8.449 -12.002 1.335 1.00 96.38 85 THR A N 1
ATOM 663 C CA . THR A 1 85 ? 9.688 -11.235 1.265 1.00 96.38 85 THR A CA 1
ATOM 664 C C . THR A 1 85 ? 9.465 -9.891 0.580 1.00 96.38 85 THR A C 1
ATOM 666 O O . THR A 1 85 ? 8.946 -9.828 -0.535 1.00 96.38 85 THR A O 1
ATOM 669 N N . LEU A 1 86 ? 9.919 -8.826 1.236 1.00 97.56 86 LEU A N 1
ATOM 670 C CA . LEU A 1 86 ? 10.003 -7.500 0.644 1.00 97.56 86 LEU A CA 1
ATOM 671 C C . LEU A 1 86 ? 11.137 -7.485 -0.389 1.00 97.56 86 LEU A C 1
ATOM 673 O O . LEU A 1 86 ? 12.279 -7.805 -0.056 1.00 97.56 86 LEU A O 1
ATOM 677 N N . LYS A 1 87 ? 10.834 -7.127 -1.637 1.00 97.44 87 LYS A N 1
ATOM 678 C CA . LYS A 1 87 ? 11.819 -7.060 -2.721 1.00 97.44 87 LYS A CA 1
ATOM 679 C C . LYS A 1 87 ? 12.116 -5.611 -3.099 1.00 97.44 87 LYS A C 1
ATOM 681 O O . LYS A 1 87 ? 11.183 -4.817 -3.170 1.00 97.44 87 LYS A O 1
ATOM 686 N N . PRO A 1 88 ? 13.376 -5.255 -3.402 1.00 98.00 88 PRO A N 1
ATOM 687 C CA . PRO A 1 88 ? 13.690 -3.938 -3.940 1.00 98.00 88 PRO A CA 1
ATOM 688 C C . PRO A 1 88 ? 12.983 -3.706 -5.281 1.00 98.00 88 PRO A C 1
ATOM 690 O O . PRO A 1 88 ? 13.114 -4.505 -6.208 1.00 98.00 88 PRO A O 1
ATOM 693 N N . PHE A 1 89 ? 12.275 -2.588 -5.399 1.00 97.50 89 PHE A N 1
ATOM 694 C CA . PHE A 1 89 ? 11.651 -2.131 -6.635 1.00 97.50 89 PHE A CA 1
ATOM 695 C C . PHE A 1 89 ? 11.626 -0.601 -6.668 1.00 97.50 89 PHE A C 1
ATOM 697 O O . PHE A 1 89 ? 10.817 0.054 -6.006 1.00 97.50 89 PHE A O 1
ATOM 704 N N . LYS A 1 90 ? 12.539 -0.002 -7.438 1.00 98.25 90 LYS A N 1
ATOM 705 C CA . LYS A 1 90 ? 12.732 1.453 -7.451 1.00 98.25 90 LYS A CA 1
ATOM 706 C C . LYS A 1 90 ? 11.450 2.181 -7.860 1.00 98.25 90 LYS A C 1
ATOM 708 O O . LYS A 1 90 ? 10.896 1.934 -8.928 1.00 98.25 90 LYS A O 1
ATOM 713 N N . GLY A 1 91 ? 11.030 3.128 -7.027 1.00 97.19 91 GLY A N 1
ATOM 714 C CA . GLY A 1 91 ? 9.853 3.955 -7.262 1.00 97.19 91 GLY A CA 1
ATOM 715 C C . GLY A 1 91 ? 8.523 3.340 -6.831 1.00 97.19 91 GLY A C 1
ATOM 716 O O . GLY A 1 91 ? 7.531 4.050 -6.916 1.00 97.19 91 GLY A O 1
ATOM 717 N N . ALA A 1 92 ? 8.470 2.094 -6.353 1.00 98.44 92 ALA A N 1
ATOM 718 C CA . ALA A 1 92 ? 7.281 1.567 -5.679 1.00 98.44 92 ALA A CA 1
ATOM 719 C C . ALA A 1 92 ? 7.330 1.844 -4.171 1.00 98.44 92 ALA A C 1
ATOM 721 O O . ALA A 1 92 ? 8.405 2.014 -3.594 1.00 98.44 92 ALA A O 1
ATOM 722 N N . VAL A 1 93 ? 6.161 1.878 -3.537 1.00 98.81 93 VAL A N 1
ATOM 723 C CA . VAL A 1 93 ? 6.016 1.963 -2.081 1.00 98.81 93 VAL A CA 1
ATOM 724 C C . VAL A 1 93 ? 5.245 0.737 -1.616 1.00 98.81 93 VAL A C 1
ATOM 726 O O . VAL A 1 93 ? 4.058 0.600 -1.916 1.00 98.81 93 VAL A O 1
ATOM 729 N N . ALA A 1 94 ? 5.900 -0.146 -0.874 1.00 98.75 94 ALA A N 1
ATOM 730 C CA . ALA A 1 94 ? 5.240 -1.269 -0.227 1.00 98.75 94 ALA A CA 1
ATOM 731 C C . ALA A 1 94 ? 4.656 -0.821 1.114 1.00 98.75 94 ALA A C 1
ATOM 733 O O . ALA A 1 94 ? 5.235 0.018 1.803 1.00 98.75 94 ALA A O 1
ATOM 734 N N . GLY A 1 95 ? 3.528 -1.399 1.512 1.00 98.56 95 GLY A N 1
ATOM 735 C CA . GLY A 1 95 ? 2.966 -1.222 2.845 1.00 98.56 95 GLY A CA 1
ATOM 736 C C . GLY A 1 95 ? 2.495 -2.550 3.407 1.00 98.56 95 GLY A C 1
ATOM 737 O O . GLY A 1 95 ? 1.879 -3.327 2.686 1.00 98.56 95 GLY A O 1
ATOM 738 N N . LYS A 1 96 ? 2.762 -2.810 4.687 1.00 98.44 96 LYS A N 1
ATOM 739 C CA . LYS A 1 96 ? 2.162 -3.927 5.429 1.00 98.44 96 LYS A CA 1
ATOM 740 C C . LYS A 1 96 ? 1.276 -3.404 6.546 1.00 98.44 96 LYS A C 1
ATOM 742 O O . LYS A 1 96 ? 1.584 -2.376 7.155 1.00 98.44 96 LYS A O 1
ATOM 747 N N . VAL A 1 97 ? 0.190 -4.115 6.812 1.00 97.88 97 VAL A N 1
ATOM 748 C CA . VAL A 1 97 ? -0.708 -3.822 7.923 1.00 97.88 97 VAL A CA 1
ATOM 749 C C . VAL A 1 97 ? -0.230 -4.585 9.148 1.00 97.88 97 VAL A C 1
ATOM 751 O O . VAL A 1 97 ? -0.013 -5.794 9.088 1.00 97.88 97 VAL A O 1
ATOM 754 N N . ILE A 1 98 ? -0.070 -3.869 10.253 1.00 95.62 98 ILE A N 1
ATOM 755 C CA . ILE A 1 98 ? 0.215 -4.445 11.563 1.00 95.62 98 ILE A CA 1
ATOM 756 C C . ILE A 1 98 ? -0.879 -4.039 12.539 1.00 95.62 98 ILE A C 1
ATOM 758 O O . ILE A 1 98 ? -1.501 -2.981 12.391 1.00 95.62 98 ILE A O 1
ATOM 762 N N . ASN A 1 99 ? -1.082 -4.876 13.543 1.00 92.19 99 ASN A N 1
ATOM 763 C CA . ASN A 1 99 ? -1.961 -4.555 14.645 1.00 92.19 99 ASN A CA 1
ATOM 764 C C . ASN A 1 99 ? -1.206 -3.680 15.648 1.00 92.19 99 ASN A C 1
ATOM 766 O O . ASN A 1 99 ? -0.023 -3.888 15.916 1.00 92.19 99 ASN A O 1
ATOM 770 N N . VAL A 1 100 ? -1.878 -2.647 16.134 1.00 87.06 100 VAL A N 1
ATOM 771 C CA . VAL A 1 100 ? -1.444 -1.823 17.251 1.00 87.06 100 VAL A CA 1
ATOM 772 C C . VAL A 1 100 ? -1.980 -2.532 18.480 1.00 87.06 100 VAL A C 1
ATOM 774 O O . VAL A 1 100 ? -3.157 -2.411 18.815 1.00 87.06 100 VAL A O 1
ATOM 777 N N . GLU A 1 101 ? -1.130 -3.350 19.090 1.00 76.00 101 GLU A N 1
ATOM 778 C CA . GLU A 1 101 ? -1.396 -3.872 20.424 1.00 76.00 101 GLU A CA 1
ATOM 779 C C . GLU A 1 101 ? -1.626 -2.657 21.328 1.00 76.00 101 GLU A C 1
ATOM 781 O O . GLU A 1 101 ? -0.845 -1.706 21.288 1.00 76.00 101 GLU A O 1
ATOM 786 N N . GLY A 1 102 ? -2.773 -2.628 22.012 1.00 62.41 102 GLY A N 1
ATOM 787 C CA . GLY A 1 102 ? -3.213 -1.471 22.782 1.00 62.41 102 GLY A CA 1
ATOM 788 C C . GLY A 1 102 ? -2.207 -1.162 23.878 1.00 62.41 102 GLY A C 1
ATOM 789 O O . GLY A 1 102 ? -2.207 -1.841 24.899 1.00 62.41 102 GLY A O 1
ATOM 790 N N . ASP A 1 103 ? -1.358 -0.167 23.640 1.00 50.62 103 ASP A N 1
ATOM 791 C CA . ASP A 1 103 ? -0.443 0.368 24.637 1.00 50.62 103 ASP A CA 1
ATOM 792 C C . ASP A 1 103 ? -1.268 1.294 25.546 1.00 50.62 103 ASP A C 1
ATOM 794 O O . ASP A 1 103 ? -1.858 2.262 25.049 1.00 50.62 103 ASP A O 1
ATOM 798 N N . PRO A 1 104 ? -1.436 0.968 26.839 1.00 56.81 104 PRO A N 1
ATOM 799 C CA . PRO A 1 104 ? -1.980 1.914 27.792 1.00 56.81 104 PRO A CA 1
ATOM 800 C C . PRO A 1 104 ? -0.887 2.941 28.114 1.00 56.81 104 PRO A C 1
ATOM 802 O O . PRO A 1 104 ? 0.076 2.609 28.803 1.00 56.81 104 PRO A O 1
ATOM 805 N N . ASP A 1 105 ? -1.044 4.167 27.609 1.00 49.25 105 ASP A N 1
ATOM 806 C CA . ASP A 1 105 ? -0.327 5.340 28.134 1.00 49.25 105 ASP A CA 1
ATOM 807 C C . ASP A 1 105 ? -0.667 5.576 29.622 1.00 49.25 105 ASP A C 1
ATOM 809 O O . ASP A 1 105 ? -1.869 5.491 29.987 1.00 49.25 105 ASP A O 1
#

Solvent-accessible surface area (backbone atoms only — not comparable to full-atom values): 6300 Å² total; per-residue (Å²): 138,88,82,80,80,93,74,68,78,70,62,66,62,61,64,63,72,71,69,76,80,76,76,80,75,76,77,48,72,45,76,50,74,42,75,35,16,32,46,75,65,52,68,73,50,72,48,69,80,46,52,72,66,54,41,51,50,51,34,72,73,34,90,60,34,34,22,32,28,30,34,71,89,74,19,33,28,39,35,8,55,41,76,72,71,78,38,86,33,88,69,22,36,17,33,37,57,43,75,52,74,84,74,85,128

pLDDT: mean 84.5, std 20.23, range [40.97, 98.88]

Sequence (105 aa):
MAMRAARSLSILFLLFFAWSGVGQAAEARRVVTSDNSDYFGFDLRSDQNVSLDQCKATCLGDPACRAFTYNPKAKWCFLKSDYNTLKPFKGAVAGKVINVEGDPD

Radius of gyration: 24.65 Å; Cα contacts (8 Å, |Δi|>4): 191; chains: 1; bounding box: 72×28×62 Å

Nearest PDB structures (foldseek):
  4a5v-assembly1_A  TM=7.564E-01  e=4.258E-04  Toxoplasma gondii RH
  2yil-assembly1_A  TM=7.748E-01  e=1.322E-03  Sarcocystis muris
  5eok-assembly1_A  TM=8.941E-01  e=7.450E-03  Homo sapiens
  6i44-assembly1_A  TM=8.290E-01  e=6.230E-03  Homo sapiens
  2ll4-assembly1_M  TM=8.662E-01  e=1.274E-02  Toxoplasma gondii